Protein AF-A0A3N4L4Q9-F1 (afdb_monomer_lite)

Organism: NCBI:txid1051890

Radius of gyration: 15.16 Å; chains: 1; bounding box: 30×35×35 Å

InterPro domains:
  IPR004860 Homing endonuclease, LAGLIDADG domain [PF00961] (1-59)
  IPR027434 Homing endonuclease [G3DSA:3.10.28.10] (1-77)
  IPR027434 Homing endonuclease [SSF55608] (1-74)
  IPR051289 LAGLIDADG Homing Endonuclease [PTHR36181] (1-73)

Structure (mmCIF, N/CA/C/O backbone):
data_AF-A0A3N4L4Q9-F1
#
_entry.id   AF-A0A3N4L4Q9-F1
#
loop_
_atom_site.group_PDB
_atom_site.id
_atom_site.type_symbol
_atom_site.label_atom_id
_atom_site.label_alt_id
_atom_site.label_comp_id
_atom_site.label_asym_id
_atom_site.label_entity_id
_atom_site.label_seq_id
_atom_site.pdbx_PDB_ins_code
_atom_site.Cartn_x
_atom_site.Cartn_y
_atom_site.Cartn_z
_atom_site.occupancy
_atom_site.B_iso_or_equiv
_atom_site.auth_seq_id
_atom_site.auth_comp_id
_atom_site.auth_asym_id
_atom_site.auth_atom_id
_atom_site.pdbx_PDB_model_num
ATOM 1 N N . LEU A 1 1 ? 7.968 -5.797 -14.873 1.00 95.44 1 LEU A N 1
ATOM 2 C CA . LEU A 1 1 ? 7.852 -5.987 -13.401 1.00 95.44 1 LEU A CA 1
ATOM 3 C C . LEU A 1 1 ? 6.783 -5.084 -12.793 1.00 95.44 1 LEU A C 1
ATOM 5 O O . LEU A 1 1 ? 5.878 -5.610 -12.162 1.00 95.44 1 LEU A O 1
ATOM 9 N N . LEU A 1 2 ? 6.865 -3.757 -12.962 1.00 97.19 2 LEU A N 1
ATOM 10 C CA . LEU A 1 2 ? 5.888 -2.830 -12.371 1.00 97.19 2 LEU A CA 1
ATOM 11 C C . LEU A 1 2 ? 4.451 -3.077 -12.856 1.00 97.19 2 LEU A C 1
ATOM 13 O O . LEU A 1 2 ? 3.529 -2.934 -12.059 1.00 97.19 2 LEU A O 1
ATOM 17 N N . ASP A 1 3 ? 4.267 -3.526 -14.101 1.00 97.88 3 ASP A N 1
ATOM 18 C CA . ASP A 1 3 ? 2.946 -3.909 -14.620 1.00 97.88 3 ASP A CA 1
ATOM 19 C C . ASP A 1 3 ? 2.324 -5.062 -13.830 1.00 97.88 3 ASP A C 1
ATOM 21 O O . ASP A 1 3 ? 1.177 -4.965 -13.424 1.00 97.88 3 ASP A O 1
ATOM 25 N N . LEU A 1 4 ? 3.100 -6.086 -13.458 1.00 98.00 4 LEU A N 1
ATOM 26 C CA . LEU A 1 4 ? 2.598 -7.199 -12.638 1.00 98.00 4 LEU A CA 1
ATOM 27 C C . LEU A 1 4 ? 2.124 -6.731 -11.255 1.00 98.00 4 LEU A C 1
ATOM 29 O O . LEU A 1 4 ? 1.123 -7.220 -10.726 1.00 98.00 4 LEU A O 1
ATOM 33 N N . ILE A 1 5 ? 2.842 -5.771 -10.662 1.00 97.50 5 ILE A N 1
ATOM 34 C CA . ILE A 1 5 ? 2.456 -5.161 -9.383 1.00 97.50 5 ILE A CA 1
ATOM 35 C C . ILE A 1 5 ? 1.156 -4.370 -9.569 1.00 97.50 5 ILE A C 1
ATOM 37 O O . ILE A 1 5 ? 0.234 -4.516 -8.764 1.00 97.50 5 ILE A O 1
ATOM 41 N N . LYS A 1 6 ? 1.061 -3.578 -10.642 1.00 97.25 6 LYS A N 1
ATOM 42 C CA . LYS A 1 6 ? -0.143 -2.819 -10.990 1.00 97.25 6 LYS A CA 1
ATOM 43 C C . LYS A 1 6 ? -1.344 -3.735 -11.234 1.00 97.25 6 LYS A C 1
ATOM 45 O O . LYS A 1 6 ? -2.420 -3.465 -10.714 1.00 97.25 6 LYS A O 1
ATOM 50 N N . ASP A 1 7 ? -1.176 -4.837 -11.948 1.00 97.31 7 ASP A N 1
ATOM 51 C CA . ASP A 1 7 ? -2.264 -5.772 -12.242 1.00 97.31 7 ASP A CA 1
ATOM 52 C C . ASP A 1 7 ? -2.753 -6.474 -10.969 1.00 97.31 7 ASP A 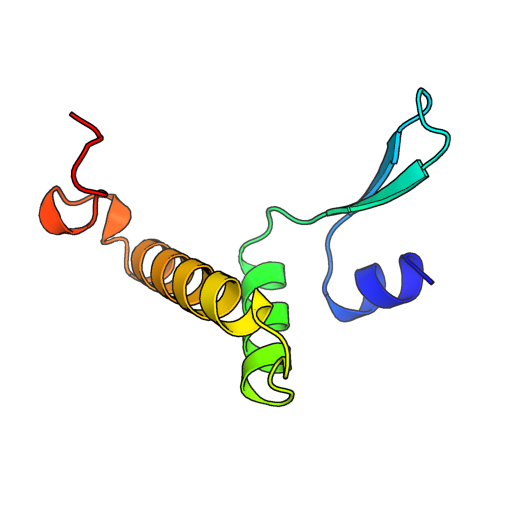C 1
ATOM 54 O O . ASP A 1 7 ? -3.955 -6.609 -10.730 1.00 97.31 7 ASP A O 1
ATOM 58 N N . SER A 1 8 ? -1.823 -6.836 -10.083 1.00 96.75 8 SER A N 1
ATOM 59 C CA . SER A 1 8 ? -2.143 -7.488 -8.809 1.00 96.75 8 SER A CA 1
ATOM 60 C C . SER A 1 8 ? -2.873 -6.546 -7.842 1.00 96.75 8 SER A C 1
ATOM 62 O O . SER A 1 8 ? -3.872 -6.913 -7.209 1.00 96.75 8 SER A O 1
ATOM 64 N N . PHE A 1 9 ? -2.395 -5.305 -7.715 1.00 97.06 9 PHE A N 1
ATOM 65 C CA . PHE A 1 9 ? -2.811 -4.395 -6.646 1.00 97.06 9 PHE A CA 1
ATOM 66 C C . PHE A 1 9 ? -3.640 -3.185 -7.115 1.00 97.06 9 PHE A C 1
ATOM 68 O O . PHE A 1 9 ? -4.219 -2.491 -6.277 1.00 97.06 9 PHE A O 1
ATOM 75 N N . GLY A 1 10 ? -3.808 -2.962 -8.418 1.00 96.25 10 GLY A N 1
ATOM 76 C CA . GLY A 1 10 ? -4.343 -1.720 -8.998 1.00 96.25 10 GLY A CA 1
ATOM 77 C C . GLY A 1 10 ? -3.275 -0.623 -9.047 1.00 96.25 10 GLY A C 1
ATOM 78 O O . GLY A 1 10 ? -2.102 -0.932 -8.958 1.00 96.25 10 GLY A O 1
ATOM 79 N N . GLY A 1 11 ? -3.656 0.654 -9.142 1.00 95.88 11 GLY A N 1
ATOM 80 C CA . GLY A 1 11 ? -2.710 1.780 -9.109 1.00 95.88 11 GLY A CA 1
ATOM 81 C C . GLY A 1 11 ? -2.160 2.197 -10.477 1.00 95.88 11 GLY A C 1
ATOM 82 O O . GLY A 1 11 ? -2.707 1.847 -11.522 1.00 95.88 11 GLY A O 1
ATOM 83 N N . ASN A 1 12 ? -1.086 2.988 -10.459 1.00 97.00 12 ASN A N 1
ATOM 84 C CA . ASN A 1 12 ? -0.497 3.627 -11.634 1.00 97.00 12 ASN A CA 1
ATOM 85 C C . ASN A 1 12 ? 1.025 3.465 -11.663 1.00 97.00 12 ASN A C 1
ATOM 87 O O . ASN A 1 12 ? 1.680 3.373 -10.623 1.00 97.00 12 ASN A O 1
ATOM 91 N N . ILE A 1 13 ? 1.583 3.494 -12.871 1.00 98.19 13 ILE A N 1
ATOM 92 C CA . ILE A 1 13 ? 3.026 3.555 -13.101 1.00 98.19 13 ILE A CA 1
ATOM 93 C C . ILE A 1 13 ? 3.347 4.967 -13.573 1.00 98.19 13 ILE A C 1
ATOM 95 O O . ILE A 1 13 ? 2.760 5.450 -14.538 1.00 98.19 13 ILE A O 1
ATOM 99 N N . GLY A 1 14 ? 4.249 5.635 -12.864 1.00 97.38 14 GLY A N 1
ATOM 100 C CA . GLY A 1 14 ? 4.783 6.934 -13.248 1.00 97.38 14 GLY A CA 1
ATOM 101 C C . GLY A 1 14 ? 6.225 6.813 -13.724 1.00 97.38 14 GLY A C 1
ATOM 102 O O . GLY A 1 14 ? 6.953 5.918 -13.299 1.00 97.38 14 GLY A O 1
ATOM 103 N N . HIS A 1 15 ? 6.651 7.749 -14.569 1.00 97.94 15 HIS A N 1
ATOM 104 C CA . HIS A 1 15 ? 8.049 7.910 -14.969 1.00 97.94 15 HIS A CA 1
ATOM 105 C C . HIS A 1 15 ? 8.578 9.240 -14.446 1.00 97.94 15 HIS A C 1
ATOM 107 O O . HIS A 1 15 ? 8.024 10.305 -14.725 1.00 97.94 15 HIS A O 1
ATOM 113 N N . ARG A 1 16 ? 9.649 9.183 -13.658 1.00 97.50 16 ARG A N 1
ATOM 114 C CA . ARG A 1 16 ? 10.369 10.355 -13.174 1.00 97.50 16 ARG A CA 1
ATOM 115 C C . ARG A 1 16 ? 11.565 10.602 -14.089 1.00 97.50 16 ARG A C 1
ATOM 117 O O . ARG A 1 16 ? 12.645 10.068 -13.853 1.00 97.50 16 ARG A O 1
ATOM 124 N N . LYS A 1 17 ? 11.359 11.451 -15.102 1.00 97.38 17 LYS A N 1
ATOM 125 C CA . LYS A 1 17 ? 12.350 11.756 -16.152 1.00 97.38 17 LYS A CA 1
ATOM 126 C C . LYS A 1 17 ? 13.707 12.209 -15.610 1.00 97.38 17 LYS A C 1
ATOM 128 O O . LYS A 1 17 ? 14.729 11.764 -16.105 1.00 97.38 17 LYS A O 1
ATOM 133 N N . SER A 1 18 ? 13.726 13.050 -14.574 1.00 97.81 18 SER A N 1
ATOM 134 C CA . SER A 1 18 ? 14.972 13.585 -14.000 1.00 97.81 18 SER A CA 1
ATOM 135 C C . SER A 1 18 ? 15.906 12.524 -13.410 1.00 97.81 18 SER A C 1
ATOM 137 O O . SER A 1 18 ? 17.090 12.786 -13.249 1.00 97.81 18 SER A O 1
ATOM 139 N N . GLN A 1 19 ? 15.376 11.351 -13.065 1.00 97.62 19 GLN A N 1
ATOM 140 C CA . GLN A 1 19 ? 16.127 10.233 -12.486 1.00 97.62 19 GLN A CA 1
ATOM 141 C C . GLN A 1 19 ? 16.053 8.984 -13.370 1.00 97.62 19 GLN A C 1
ATOM 143 O O . GLN A 1 19 ? 16.423 7.905 -12.920 1.00 97.62 19 GLN A O 1
ATOM 148 N N . ASP A 1 20 ? 15.473 9.119 -14.565 1.00 97.56 20 ASP A N 1
ATOM 149 C CA . ASP A 1 20 ? 15.088 8.027 -15.458 1.00 97.56 20 ASP A CA 1
ATOM 150 C C . ASP A 1 20 ? 14.519 6.791 -14.727 1.00 97.56 20 ASP A C 1
ATOM 152 O O . ASP A 1 20 ? 14.889 5.645 -14.961 1.00 97.56 20 ASP A O 1
ATOM 156 N N . THR A 1 21 ? 13.635 7.034 -13.754 1.00 98.00 21 THR A N 1
ATOM 157 C CA . THR A 1 21 ? 13.126 5.990 -12.855 1.00 98.00 21 THR A CA 1
ATOM 158 C C . THR A 1 21 ? 11.626 5.820 -13.028 1.00 98.00 21 THR A C 1
ATOM 160 O O . THR A 1 21 ? 10.855 6.772 -12.874 1.00 98.00 21 THR A O 1
ATOM 163 N N . PHE A 1 22 ? 11.190 4.589 -13.288 1.00 98.00 22 PHE A N 1
ATOM 164 C CA . PHE A 1 22 ? 9.779 4.216 -13.237 1.00 98.00 22 PHE A CA 1
ATOM 165 C C . PHE A 1 22 ? 9.394 3.790 -11.821 1.00 98.00 22 PHE A C 1
ATOM 167 O O . PHE A 1 22 ? 10.139 3.076 -11.152 1.00 98.00 22 PHE A O 1
ATOM 174 N N . TYR A 1 23 ? 8.220 4.211 -11.359 1.00 97.50 23 TYR A N 1
ATOM 175 C CA . TYR A 1 23 ? 7.730 3.890 -10.024 1.00 97.50 23 TYR A CA 1
ATOM 176 C C . TYR A 1 23 ? 6.261 3.484 -10.055 1.00 97.50 23 TYR A C 1
ATOM 178 O O . TYR A 1 23 ? 5.450 4.036 -10.796 1.00 97.50 23 TYR A O 1
ATOM 186 N N . TYR A 1 24 ? 5.921 2.525 -9.203 1.00 97.94 24 TYR A N 1
ATOM 187 C CA . TYR A 1 24 ? 4.543 2.175 -8.897 1.00 97.94 24 TYR A CA 1
ATOM 188 C C . TYR A 1 24 ? 4.004 3.094 -7.793 1.00 97.94 24 TYR A C 1
ATOM 190 O O . TYR A 1 24 ? 4.671 3.295 -6.777 1.00 97.94 24 TYR A O 1
ATOM 198 N N . ASN A 1 25 ? 2.793 3.627 -7.961 1.00 96.75 25 ASN A N 1
ATOM 199 C CA . ASN A 1 25 ? 2.071 4.309 -6.889 1.00 96.75 25 ASN A CA 1
ATOM 200 C C . ASN A 1 25 ? 0.580 3.954 -6.890 1.00 96.75 25 ASN A C 1
ATOM 202 O O . ASN A 1 25 ? 0.001 3.602 -7.916 1.00 96.75 25 ASN A O 1
ATOM 206 N N . SER A 1 26 ? -0.059 4.107 -5.733 1.00 96.75 26 SER A N 1
ATOM 207 C CA . SER A 1 26 ? -1.513 4.106 -5.637 1.00 96.75 26 SER A CA 1
ATOM 208 C C . SER A 1 26 ? -1.983 4.964 -4.471 1.00 96.75 26 SER A C 1
ATOM 210 O O . SER A 1 26 ? -1.490 4.824 -3.354 1.00 96.75 26 SER A O 1
ATOM 212 N N . THR A 1 27 ? -3.013 5.770 -4.716 1.00 95.62 27 THR A N 1
ATOM 213 C CA . THR A 1 27 ? -3.789 6.490 -3.693 1.00 95.62 27 THR A CA 1
ATOM 214 C C . THR A 1 27 ? -5.163 5.858 -3.446 1.00 95.62 27 THR A C 1
ATOM 216 O O . THR A 1 27 ? -5.891 6.278 -2.551 1.00 95.62 27 THR A O 1
ATOM 219 N N . SER A 1 28 ? -5.527 4.823 -4.214 1.00 96.81 28 SER A N 1
ATOM 220 C CA . SER A 1 28 ? -6.814 4.139 -4.086 1.00 96.81 28 SER A CA 1
ATOM 221 C C . SER A 1 28 ? -6.923 3.375 -2.772 1.00 96.81 28 SER A C 1
ATOM 223 O O . SER A 1 28 ? -6.077 2.540 -2.432 1.00 96.81 28 SER A O 1
ATOM 225 N N . PHE A 1 29 ? -8.041 3.587 -2.081 1.00 96.31 29 PHE A N 1
ATOM 226 C CA . PHE A 1 29 ? -8.372 2.869 -0.857 1.00 96.31 29 PHE A CA 1
ATOM 227 C C . PHE A 1 29 ? -8.534 1.356 -1.093 1.00 96.31 29 PHE A C 1
ATOM 229 O O . PHE A 1 29 ? -8.112 0.535 -0.278 1.00 96.31 29 PHE A O 1
ATOM 236 N N . GLY A 1 30 ? -9.075 0.967 -2.254 1.00 97.38 30 GLY A N 1
ATOM 237 C CA . GLY A 1 30 ? -9.209 -0.438 -2.647 1.00 97.38 30 GLY A CA 1
ATOM 238 C C . GLY A 1 30 ? -7.856 -1.123 -2.847 1.00 97.38 30 GLY A C 1
ATOM 239 O O . GLY A 1 30 ? -7.655 -2.250 -2.392 1.00 97.38 30 GLY A O 1
ATOM 240 N N . SER A 1 31 ? -6.901 -0.426 -3.462 1.00 97.69 31 SER A N 1
ATOM 241 C CA . SER A 1 31 ? -5.528 -0.916 -3.624 1.00 97.69 31 SER A CA 1
ATOM 242 C C . SER A 1 31 ? -4.803 -1.038 -2.285 1.00 97.69 31 SER A C 1
ATOM 244 O O . SER A 1 31 ? -4.148 -2.050 -2.038 1.00 97.69 31 SER A O 1
ATOM 246 N N . ALA A 1 32 ? -4.987 -0.070 -1.380 1.00 97.88 32 ALA A N 1
ATOM 247 C CA . ALA A 1 32 ? -4.454 -0.153 -0.021 1.00 97.88 32 ALA A CA 1
ATOM 248 C C . ALA A 1 32 ? -4.982 -1.395 0.720 1.00 97.88 32 ALA A C 1
ATOM 250 O O . ALA A 1 32 ? -4.198 -2.147 1.300 1.00 97.88 32 ALA A O 1
ATOM 251 N N . ARG A 1 33 ? -6.287 -1.691 0.611 1.00 97.94 33 ARG A N 1
ATOM 252 C CA . ARG A 1 33 ? -6.890 -2.909 1.179 1.00 97.94 33 ARG A CA 1
ATOM 253 C C . ARG A 1 33 ? -6.250 -4.191 0.637 1.00 97.94 33 ARG A C 1
ATOM 255 O O . ARG A 1 33 ? -6.020 -5.121 1.408 1.00 97.94 33 ARG A O 1
ATOM 262 N N . LYS A 1 34 ? -5.982 -4.265 -0.674 1.00 97.88 34 LYS A N 1
ATOM 263 C CA . LYS A 1 34 ? -5.311 -5.423 -1.294 1.00 97.88 34 LYS A CA 1
ATOM 264 C C . LYS A 1 34 ? -3.890 -5.603 -0.748 1.00 97.88 34 LYS A C 1
ATOM 266 O O . LYS A 1 34 ? -3.529 -6.716 -0.377 1.00 97.88 34 LYS A O 1
ATOM 271 N N . PHE A 1 35 ? -3.127 -4.515 -0.632 1.00 96.75 35 PHE A N 1
ATOM 272 C CA . PHE A 1 35 ? -1.780 -4.532 -0.052 1.00 96.75 35 PHE A CA 1
ATOM 273 C C . PHE A 1 35 ? -1.776 -4.997 1.407 1.00 96.75 35 PHE A C 1
ATOM 275 O O . PHE A 1 35 ? -0.983 -5.863 1.761 1.00 96.75 35 PHE A O 1
ATOM 282 N N . ILE A 1 36 ? -2.689 -4.479 2.237 1.00 97.31 36 ILE A N 1
ATOM 283 C CA . ILE A 1 36 ? -2.823 -4.901 3.642 1.00 97.31 36 ILE A CA 1
ATOM 284 C C . ILE A 1 36 ? -3.113 -6.401 3.727 1.00 97.31 36 ILE A C 1
ATOM 286 O O . ILE A 1 36 ? -2.433 -7.110 4.456 1.00 97.31 36 ILE A O 1
ATOM 290 N N . LYS A 1 37 ? -4.063 -6.918 2.933 1.00 97.50 37 LYS A N 1
ATOM 291 C CA . LYS A 1 37 ? -4.360 -8.362 2.906 1.00 97.50 37 LYS A CA 1
ATOM 292 C C . LYS A 1 37 ? -3.138 -9.210 2.546 1.00 97.50 37 LYS A C 1
ATOM 294 O O . LYS A 1 37 ? -2.961 -10.286 3.108 1.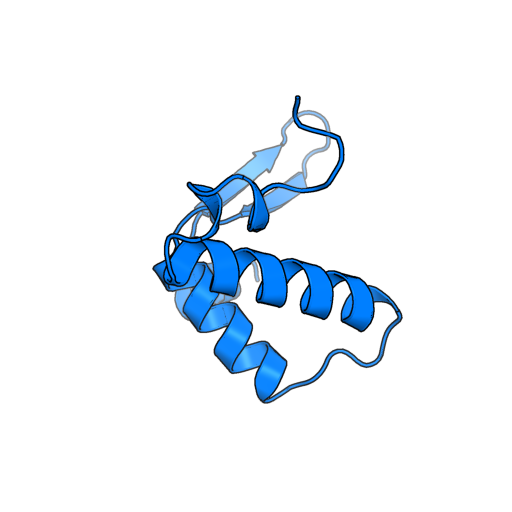00 97.50 37 LYS A O 1
ATOM 299 N N . TYR A 1 38 ? -2.327 -8.748 1.597 1.00 97.19 38 TYR A N 1
ATOM 300 C CA . TYR A 1 38 ? -1.113 -9.450 1.197 1.00 97.19 38 TYR A CA 1
ATOM 301 C C . TYR A 1 38 ? -0.059 -9.430 2.309 1.00 97.19 38 TYR A C 1
ATOM 303 O O . TYR A 1 38 ? 0.466 -10.480 2.655 1.00 97.19 38 TYR A O 1
ATOM 311 N N . LEU A 1 39 ? 0.207 -8.268 2.910 1.00 95.88 39 LEU A N 1
ATOM 312 C CA . LEU A 1 39 ? 1.235 -8.103 3.944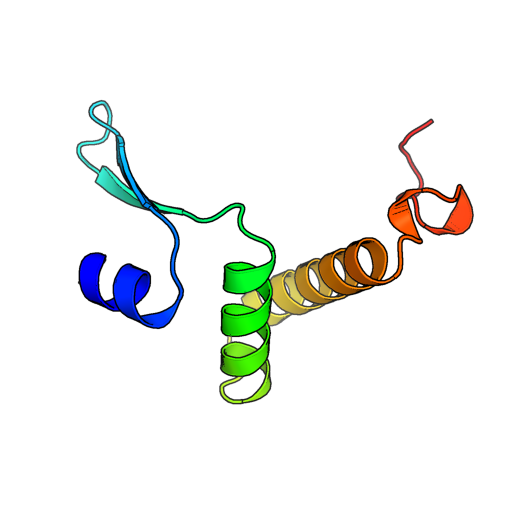 1.00 95.88 39 LEU A CA 1
ATOM 313 C C . LEU A 1 39 ? 0.842 -8.692 5.309 1.00 95.88 39 LEU A C 1
ATOM 315 O O . LEU A 1 39 ? 1.725 -9.081 6.066 1.00 95.88 39 LEU A O 1
ATOM 319 N N . ASP A 1 40 ? -0.457 -8.812 5.602 1.00 94.88 40 ASP A N 1
ATOM 320 C CA . ASP A 1 40 ? -0.968 -9.566 6.760 1.00 94.88 40 ASP A CA 1
ATOM 321 C C . ASP A 1 40 ? -0.760 -11.085 6.580 1.00 94.88 40 ASP A C 1
ATOM 323 O O . ASP A 1 40 ? -0.630 -11.816 7.558 1.00 94.88 40 ASP A O 1
ATOM 327 N N . ARG A 1 41 ? -0.716 -11.585 5.334 1.00 96.81 41 ARG A N 1
ATOM 328 C CA . ARG A 1 41 ? -0.406 -12.996 5.037 1.00 96.81 41 ARG A CA 1
ATOM 329 C C . ARG A 1 41 ? 1.100 -13.239 4.926 1.00 96.81 41 ARG A C 1
ATOM 331 O O . ARG A 1 41 ? 1.602 -14.236 5.433 1.00 96.81 41 ARG A O 1
ATOM 338 N N . TYR A 1 42 ? 1.808 -12.331 4.265 1.00 95.38 42 TYR A N 1
ATOM 339 C CA . TYR A 1 42 ? 3.235 -12.410 3.973 1.00 95.38 42 TYR A CA 1
ATOM 340 C C . TYR A 1 42 ? 3.952 -11.245 4.654 1.00 95.38 42 TYR A C 1
ATOM 342 O O . TYR A 1 42 ? 4.184 -10.187 4.064 1.00 95.38 42 TYR A O 1
ATOM 350 N N . HIS A 1 43 ? 4.263 -11.445 5.932 1.00 90.62 43 HIS A N 1
ATOM 351 C CA . HIS A 1 43 ? 4.848 -10.418 6.782 1.00 90.62 43 HIS A CA 1
ATOM 352 C C . HIS A 1 43 ? 6.217 -9.960 6.267 1.00 90.62 43 HIS A C 1
ATOM 354 O O . HIS A 1 43 ? 7.065 -10.762 5.875 1.00 90.62 43 HIS A O 1
ATOM 360 N N . MET A 1 44 ? 6.460 -8.649 6.324 1.00 91.56 44 MET A N 1
ATOM 361 C CA . MET A 1 44 ? 7.796 -8.103 6.087 1.00 91.56 44 MET A CA 1
ATOM 362 C C . MET A 1 44 ? 8.728 -8.474 7.238 1.00 91.56 44 MET A C 1
ATOM 364 O O . MET A 1 44 ? 8.429 -8.178 8.388 1.00 91.56 44 MET A O 1
ATOM 368 N N . LEU A 1 45 ? 9.879 -9.059 6.912 1.00 91.50 45 LEU A N 1
ATOM 369 C CA . LEU A 1 45 ? 10.881 -9.481 7.899 1.00 91.50 45 LEU A CA 1
ATOM 370 C C . LEU A 1 45 ? 11.849 -8.359 8.312 1.00 91.50 45 LEU A C 1
ATOM 372 O O . LEU A 1 45 ? 12.657 -8.533 9.216 1.00 91.50 45 LEU A O 1
ATOM 376 N N . SER A 1 46 ? 11.798 -7.206 7.643 1.00 94.19 46 SER A N 1
ATOM 377 C CA . SER A 1 46 ? 12.712 -6.088 7.888 1.00 94.19 46 SER A CA 1
ATOM 378 C C . SER A 1 46 ? 12.128 -5.047 8.846 1.00 94.19 46 SER A C 1
ATOM 380 O O . SER A 1 46 ? 10.936 -5.042 9.158 1.00 94.19 46 SER A O 1
ATOM 382 N N . SER A 1 47 ? 12.949 -4.063 9.226 1.00 92.44 47 SER A N 1
ATOM 383 C CA . SER A 1 47 ? 12.520 -2.885 9.997 1.00 92.44 47 SER A CA 1
ATOM 384 C C . SER A 1 47 ? 11.381 -2.091 9.336 1.00 92.44 47 SER A C 1
ATOM 386 O O . SER A 1 47 ? 10.666 -1.345 10.008 1.00 92.44 47 SER A O 1
ATOM 388 N N . LYS A 1 48 ? 11.131 -2.288 8.030 1.00 90.94 48 LYS A N 1
ATOM 389 C CA . LYS A 1 48 ? 9.977 -1.709 7.325 1.00 90.94 48 LYS A CA 1
ATOM 390 C C . LYS A 1 48 ? 8.635 -2.248 7.826 1.00 90.94 48 LYS A C 1
ATOM 392 O O . LYS A 1 48 ? 7.624 -1.576 7.621 1.00 90.94 48 LYS A O 1
ATOM 397 N N . HIS A 1 49 ? 8.609 -3.382 8.530 1.00 94.25 49 HIS A N 1
ATOM 398 C CA . HIS A 1 49 ? 7.395 -3.897 9.161 1.00 94.25 49 HIS A CA 1
ATOM 399 C C . HIS A 1 49 ? 6.769 -2.882 10.128 1.00 94.25 49 HIS A C 1
ATOM 401 O O . HIS A 1 49 ? 5.561 -2.665 10.097 1.00 94.25 49 HIS A O 1
ATOM 407 N N . VAL A 1 50 ? 7.586 -2.159 10.901 1.00 94.62 50 VAL A N 1
ATOM 408 C CA . VAL A 1 50 ? 7.098 -1.122 11.827 1.00 94.62 50 VAL A CA 1
ATOM 409 C C . VAL A 1 50 ? 6.385 0.009 11.077 1.00 94.62 50 VAL A C 1
ATOM 411 O O . VAL A 1 50 ? 5.328 0.474 11.506 1.00 94.62 50 VAL A O 1
ATOM 414 N N . ASN A 1 51 ? 6.918 0.433 9.927 1.00 94.69 51 ASN A N 1
ATOM 415 C CA . ASN A 1 51 ? 6.272 1.450 9.093 1.00 94.69 51 ASN A CA 1
ATOM 416 C C . ASN A 1 51 ? 4.947 0.946 8.516 1.00 94.69 51 ASN A C 1
ATOM 418 O O . ASN A 1 51 ? 3.976 1.698 8.471 1.00 94.69 51 ASN A O 1
ATOM 422 N N . TYR A 1 52 ? 4.883 -0.329 8.135 1.00 96.12 52 TYR A N 1
ATOM 423 C CA . TYR A 1 52 ? 3.635 -0.953 7.713 1.00 96.12 52 TYR A CA 1
ATOM 424 C C . TYR A 1 52 ? 2.587 -0.990 8.819 1.00 96.12 52 TYR A C 1
ATOM 426 O O . TYR A 1 52 ? 1.449 -0.617 8.562 1.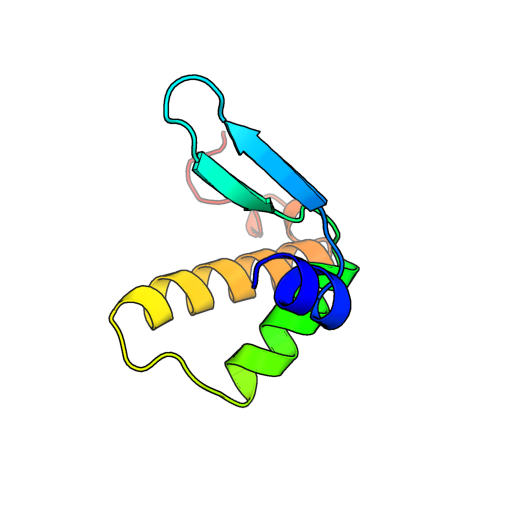00 96.12 52 TYR A O 1
ATOM 434 N N . LEU A 1 53 ? 2.954 -1.358 10.048 1.00 95.69 53 LEU A N 1
ATOM 435 C CA . LEU A 1 53 ? 2.014 -1.360 11.172 1.00 95.69 53 LEU A CA 1
ATOM 436 C C . LEU A 1 53 ? 1.440 0.041 11.429 1.00 95.69 53 LEU A C 1
ATOM 438 O O . LEU A 1 53 ? 0.229 0.191 11.607 1.00 95.69 53 LEU A O 1
ATOM 442 N N . LYS A 1 54 ? 2.286 1.079 11.374 1.00 95.25 54 LYS A N 1
ATOM 443 C CA . LYS A 1 54 ? 1.848 2.483 11.477 1.00 95.25 54 LYS A CA 1
ATOM 444 C C . LYS A 1 54 ? 0.901 2.864 10.335 1.00 95.25 54 LYS A C 1
ATOM 446 O O . LYS A 1 54 ? -0.161 3.432 10.584 1.00 95.25 54 LYS A O 1
ATOM 451 N N . TRP A 1 55 ? 1.246 2.507 9.099 1.00 95.94 55 TRP A N 1
ATOM 452 C CA . TRP A 1 55 ? 0.418 2.781 7.924 1.00 95.94 55 TRP A CA 1
ATOM 453 C C . TRP A 1 55 ? -0.928 2.035 7.959 1.00 95.94 55 TRP A C 1
ATOM 455 O O . TRP A 1 55 ? -1.971 2.640 7.721 1.00 95.94 55 TRP A O 1
ATOM 465 N N . ARG A 1 56 ? -0.942 0.756 8.351 1.00 96.69 56 ARG A N 1
ATOM 466 C CA . ARG A 1 56 ? -2.158 -0.052 8.545 1.00 96.69 56 ARG A CA 1
ATOM 467 C C . ARG A 1 56 ? -3.056 0.547 9.627 1.00 96.69 56 ARG A C 1
ATOM 469 O O . ARG A 1 56 ? -4.269 0.614 9.441 1.00 96.69 56 ARG A O 1
ATOM 476 N N . LYS A 1 57 ? -2.480 1.034 10.734 1.00 95.19 57 LYS A N 1
ATOM 477 C CA . LYS A 1 57 ? -3.229 1.758 11.775 1.00 95.19 57 LYS A CA 1
ATOM 478 C C . LYS A 1 57 ? -3.888 3.019 11.208 1.00 95.19 57 LYS A C 1
ATOM 480 O O . LYS A 1 57 ? -5.078 3.220 11.435 1.00 95.19 57 LYS A O 1
ATOM 485 N N . ALA A 1 58 ? -3.158 3.823 10.433 1.00 94.94 58 ALA A N 1
ATOM 486 C CA . ALA A 1 58 ? -3.716 5.004 9.773 1.00 94.94 58 ALA A CA 1
ATOM 487 C C . ALA A 1 58 ? -4.849 4.636 8.797 1.00 94.94 58 ALA A C 1
ATOM 489 O O . ALA A 1 58 ? -5.918 5.240 8.845 1.00 94.94 58 ALA A O 1
ATOM 490 N N . TYR A 1 59 ? -4.671 3.589 7.986 1.00 96.50 59 TYR A N 1
ATOM 491 C CA . TYR A 1 59 ? -5.728 3.071 7.113 1.00 96.50 59 TYR A CA 1
ATOM 492 C C . TYR A 1 59 ? -7.000 2.717 7.900 1.00 96.50 59 TYR A C 1
ATOM 494 O O . TYR A 1 59 ? -8.093 3.079 7.474 1.00 96.50 59 TYR A O 1
ATOM 502 N N . LEU A 1 60 ? -6.885 2.062 9.062 1.00 95.62 60 LEU A N 1
ATOM 503 C CA . LEU A 1 60 ? -8.039 1.713 9.903 1.00 95.62 60 LEU A CA 1
ATOM 504 C C . LEU A 1 60 ? -8.744 2.947 10.486 1.00 95.62 60 LEU A C 1
ATOM 506 O O . LEU A 1 60 ? -9.975 2.977 10.538 1.00 95.62 60 LEU A O 1
ATOM 510 N N . LEU A 1 61 ? -7.998 3.981 10.883 1.00 94.69 61 LEU A N 1
ATOM 511 C CA . LEU A 1 61 ? -8.575 5.260 11.319 1.00 94.69 61 LEU A CA 1
ATOM 512 C C . LEU A 1 61 ? -9.341 5.951 10.184 1.00 94.69 61 LEU A C 1
ATOM 514 O O . LEU A 1 61 ? -10.428 6.491 10.402 1.00 94.69 61 LEU A O 1
ATOM 518 N N . VAL A 1 62 ? -8.816 5.890 8.957 1.00 94.25 62 VAL A N 1
ATOM 519 C CA . VAL A 1 62 ? -9.506 6.425 7.777 1.00 94.25 62 VAL A CA 1
ATOM 520 C C . VAL A 1 62 ? -10.752 5.601 7.447 1.00 94.25 62 VAL A C 1
ATOM 522 O O . VAL A 1 62 ? -11.838 6.161 7.316 1.00 94.25 62 VAL A O 1
ATOM 525 N N . GLN A 1 63 ? -10.628 4.270 7.424 1.00 95.00 63 GLN A N 1
ATOM 526 C CA . GLN A 1 63 ? -11.718 3.317 7.176 1.00 95.00 63 GLN A CA 1
ATOM 527 C C . GLN A 1 63 ? -12.902 3.520 8.127 1.00 95.00 63 GLN A C 1
ATOM 529 O O . GLN A 1 63 ? -14.052 3.376 7.716 1.00 95.00 63 GLN A O 1
ATOM 534 N N . THR A 1 64 ? -12.613 3.820 9.394 1.00 94.44 64 THR A N 1
ATOM 535 C CA . THR A 1 64 ? -13.609 4.017 10.458 1.00 94.44 64 THR A CA 1
ATOM 536 C C . THR A 1 64 ? -14.034 5.475 10.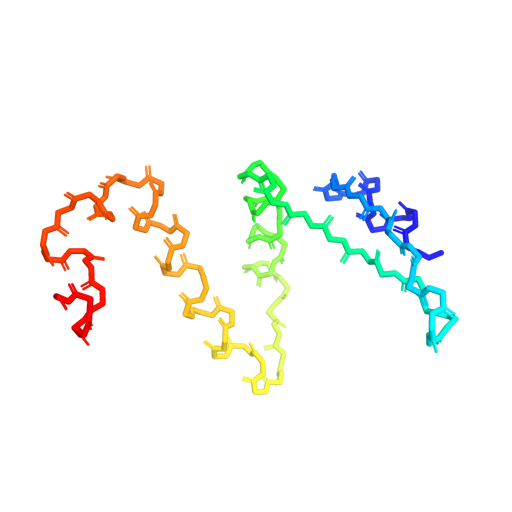619 1.00 94.44 64 THR A C 1
ATOM 538 O O . THR A 1 64 ? -14.750 5.792 11.562 1.00 94.44 64 THR A O 1
ATOM 541 N N . LYS A 1 65 ? -13.599 6.372 9.720 1.00 93.06 65 LYS A N 1
ATOM 542 C CA . LYS A 1 65 ? -13.839 7.826 9.768 1.00 93.06 65 LYS A CA 1
ATOM 543 C C . LYS A 1 65 ? -13.324 8.539 11.030 1.00 93.06 65 LYS A C 1
ATOM 545 O O . LYS A 1 65 ? -13.547 9.733 11.177 1.00 93.06 65 LYS A O 1
ATOM 550 N N . LYS A 1 66 ? -12.563 7.860 11.893 1.00 91.69 66 LYS A N 1
ATOM 551 C CA . LYS A 1 66 ? -11.982 8.443 13.114 1.00 91.69 66 LYS A CA 1
ATOM 552 C C . LYS A 1 66 ? -10.982 9.561 12.834 1.00 91.69 66 LYS A C 1
ATOM 554 O O . LYS A 1 66 ? -10.812 10.431 13.664 1.00 91.69 66 LYS A O 1
ATOM 559 N N . HIS A 1 67 ? -10.372 9.594 11.652 1.00 88.88 67 HIS A N 1
ATOM 560 C CA . HIS A 1 67 ? -9.543 10.727 11.215 1.00 88.88 67 HIS A CA 1
ATOM 561 C C . HIS A 1 67 ? -10.284 12.083 11.160 1.00 88.88 67 HIS A C 1
ATOM 563 O O . HIS A 1 67 ? -9.637 13.105 10.976 1.00 88.88 67 HIS A O 1
ATOM 569 N N . LEU A 1 68 ? -11.617 12.094 11.283 1.00 89.88 68 LEU A N 1
ATOM 570 C CA . LEU A 1 68 ? -12.439 13.304 11.363 1.00 89.88 68 LEU A CA 1
ATOM 571 C C . LEU A 1 68 ? -12.689 13.771 12.810 1.00 89.88 68 LEU A C 1
ATOM 573 O O . LEU A 1 68 ? -13.348 14.787 13.002 1.00 89.88 68 LEU A O 1
ATOM 577 N N . THR A 1 69 ? -12.222 13.029 13.822 1.00 89.81 69 THR A N 1
ATOM 578 C CA . THR A 1 69 ? -12.365 13.387 15.242 1.00 89.81 69 THR A CA 1
ATOM 579 C C . THR A 1 69 ? -11.036 13.871 15.810 1.00 89.81 69 THR A C 1
ATOM 581 O O . THR A 1 69 ? -9.975 13.420 15.378 1.00 89.81 69 THR A O 1
ATOM 584 N N . GLU A 1 70 ? -11.078 14.749 16.816 1.00 81.62 70 GLU A N 1
ATOM 585 C CA . GLU A 1 70 ? -9.860 15.244 17.477 1.00 81.62 70 GLU A CA 1
ATOM 586 C C . GLU A 1 70 ? -9.003 14.104 18.048 1.00 81.62 70 GLU A C 1
ATOM 588 O O . GLU A 1 70 ? -7.785 14.113 17.909 1.00 81.62 70 GLU A O 1
ATOM 593 N N . GLU A 1 71 ? -9.639 13.072 18.610 1.00 79.88 71 GLU A N 1
ATOM 594 C CA . GLU A 1 71 ? -8.958 11.882 19.138 1.00 79.88 71 GLU A CA 1
ATOM 595 C C . GLU A 1 71 ? -8.245 11.048 18.061 1.00 79.88 71 GLU A C 1
ATOM 597 O O . GLU A 1 71 ? -7.321 10.289 18.362 1.00 79.88 71 GLU A O 1
ATOM 602 N N . GLY A 1 72 ? -8.699 11.127 16.807 1.00 74.75 72 GLY A N 1
ATOM 603 C CA . GLY A 1 72 ? -8.123 10.384 15.690 1.00 74.75 72 GLY A CA 1
ATOM 604 C C . GLY A 1 72 ? -7.052 11.146 14.914 1.00 74.75 72 GLY A C 1
ATOM 605 O O . GLY A 1 72 ? -6.393 10.535 14.065 1.00 74.75 72 GLY A O 1
ATOM 606 N N . LEU A 1 73 ? -6.859 12.439 15.192 1.00 76.50 73 LEU A N 1
ATOM 607 C CA . LEU A 1 73 ? -5.783 13.236 14.612 1.00 76.50 73 LEU A CA 1
ATOM 608 C C . LEU A 1 73 ? -4.464 12.986 15.367 1.00 76.50 73 LEU A C 1
ATOM 610 O O . LEU A 1 73 ? -4.460 12.845 16.590 1.00 76.50 73 LEU A O 1
ATOM 614 N N . PRO A 1 74 ? -3.315 12.922 14.670 1.00 67.38 74 PRO A N 1
ATOM 615 C CA . PRO A 1 74 ? -2.021 12.857 15.336 1.00 67.38 74 PRO A CA 1
ATOM 616 C C . PRO A 1 74 ? -1.822 14.088 16.226 1.00 67.38 74 PRO A C 1
ATOM 618 O O . PRO A 1 74 ? -2.084 15.214 15.798 1.00 67.38 74 PRO A O 1
ATOM 621 N N . SER A 1 75 ? -1.315 13.881 17.441 1.00 63.72 75 SER A N 1
ATOM 622 C CA . SER A 1 75 ? -0.944 14.952 18.367 1.00 63.72 75 SER A CA 1
ATOM 623 C C . SER A 1 75 ? 0.093 15.863 17.695 1.00 63.72 75 SER A C 1
ATOM 625 O O . SER A 1 75 ? 1.255 15.488 17.563 1.00 63.72 75 SER A O 1
ATOM 627 N N . GLY A 1 76 ? -0.343 17.026 17.205 1.00 56.88 76 GLY A N 1
ATOM 628 C CA . GLY A 1 76 ? 0.497 17.966 16.451 1.00 56.88 76 GLY A CA 1
ATOM 629 C C . GLY A 1 76 ? -0.171 18.595 15.224 1.00 56.88 76 GLY A C 1
ATOM 630 O O . GLY A 1 76 ? 0.344 19.582 14.717 1.00 56.88 76 GLY A O 1
ATOM 631 N N . CYS A 1 77 ? -1.319 18.083 14.769 1.00 53.72 77 CYS A N 1
ATOM 632 C CA . CYS A 1 77 ? -2.201 18.819 13.857 1.00 53.72 77 CYS A CA 1
ATOM 633 C C . CYS A 1 77 ? -3.186 19.665 14.680 1.00 53.72 77 CYS A C 1
ATOM 635 O O . CYS A 1 77 ? -4.328 19.260 14.886 1.00 53.72 77 CYS A O 1
ATOM 637 N N . LYS A 1 78 ? -2.718 20.801 15.198 1.00 46.25 78 LYS A N 1
ATOM 638 C CA . LYS A 1 78 ? -3.559 21.925 15.624 1.00 46.25 78 LYS A CA 1
ATOM 639 C C . LYS A 1 78 ? -3.114 23.163 14.867 1.00 46.25 78 LYS A C 1
ATOM 641 O O . LYS A 1 78 ? -1.886 23.284 14.663 1.00 46.25 78 LYS A O 1
#

pLDDT: mean 92.41, std 10.32, range [46.25, 98.19]

Foldseek 3Di:
DLVVVCVQQPFDWDADVVVRDIDTDDPD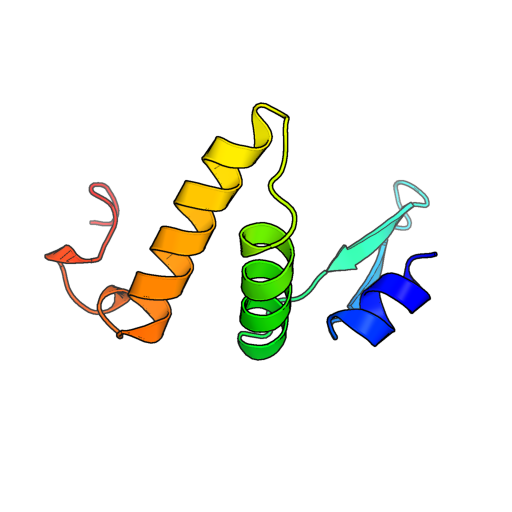LSSVVSVLVVCVVVPDPDPCSVVVVVVVLLSVCVVVVVCVPPVSPPPPPD

Secondary structure (DSSP, 8-state):
-HHHHHHHH--EEEEEGGGTEEEEE---HHHHHHHHHHHHHS---STHHHHHHHHHHHHHHHHTTGGGSGGGS-TT--

Sequence (78 aa):
LLDLIKDSFGGNIGHRKSQDTFYYNSTSFGSARKFIKYLDRYHMLSSKHVNYLKWRKAYLLVQTKKHLTEEGLPSGCK